Protein AF-A0A8E1RTL4-F1 (afdb_monomer_lite)

Structure (mmCIF, N/CA/C/O backbone):
data_AF-A0A8E1RTL4-F1
#
_entry.id   AF-A0A8E1RTL4-F1
#
loop_
_atom_site.group_PDB
_atom_site.id
_atom_site.type_symbol
_atom_site.label_atom_id
_atom_site.label_alt_id
_atom_site.label_comp_id
_atom_site.label_asym_id
_atom_site.label_entity_id
_atom_site.label_seq_id
_atom_site.pdbx_PDB_ins_code
_atom_site.Cartn_x
_atom_site.Cartn_y
_atom_site.Cartn_z
_atom_site.occupancy
_atom_site.B_iso_or_equiv
_atom_site.auth_seq_id
_atom_site.auth_comp_id
_atom_site.auth_asym_id
_atom_site.auth_atom_id
_atom_site.pdbx_PDB_model_num
ATOM 1 N N . MET A 1 1 ? -33.528 59.755 -1.067 1.00 53.25 1 MET A N 1
ATOM 2 C CA . MET A 1 1 ? -33.942 58.481 -1.704 1.00 53.25 1 MET A CA 1
ATOM 3 C C . MET A 1 1 ? -32.843 57.934 -2.636 1.00 53.25 1 MET A C 1
ATOM 5 O 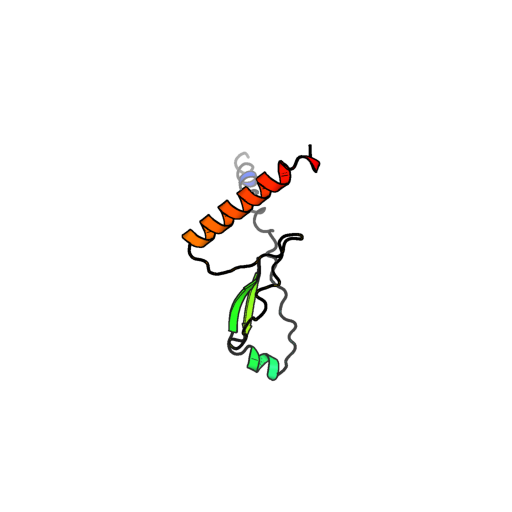O . MET A 1 1 ? -33.107 57.694 -3.801 1.00 53.25 1 MET A O 1
ATOM 9 N N . GLN A 1 2 ? -31.600 57.747 -2.162 1.00 51.34 2 GLN A N 1
ATOM 10 C CA . GLN A 1 2 ? -30.521 57.101 -2.953 1.00 51.34 2 GLN A CA 1
ATOM 11 C C . GLN A 1 2 ? -29.534 56.257 -2.118 1.00 51.34 2 GLN A C 1
ATOM 13 O O . GLN A 1 2 ? -28.771 55.486 -2.687 1.00 51.34 2 GLN A O 1
ATOM 18 N N . CYS A 1 3 ? -29.566 56.317 -0.780 1.00 47.47 3 CYS A N 1
ATOM 19 C CA . CYS A 1 3 ? -28.641 55.533 0.056 1.00 47.47 3 CYS A CA 1
ATOM 20 C C . CYS A 1 3 ? -29.140 54.132 0.443 1.00 47.47 3 CYS A C 1
ATOM 22 O O . CYS A 1 3 ? -28.353 53.343 0.952 1.00 47.47 3 CYS A O 1
ATOM 24 N N . ILE A 1 4 ? -30.410 53.795 0.192 1.00 52.09 4 ILE A N 1
ATOM 25 C CA . ILE A 1 4 ? -30.975 52.498 0.610 1.00 52.09 4 ILE A CA 1
ATOM 26 C C . ILE A 1 4 ? -30.641 51.386 -0.408 1.00 52.09 4 ILE A C 1
ATOM 28 O O . ILE A 1 4 ? -30.444 50.239 -0.024 1.00 52.09 4 ILE A O 1
ATOM 32 N N . CYS A 1 5 ? -30.449 51.716 -1.694 1.00 51.34 5 CYS A N 1
ATOM 33 C CA . CYS A 1 5 ? -30.165 50.715 -2.736 1.00 51.34 5 CYS A CA 1
ATOM 34 C C . CYS A 1 5 ? -28.727 50.169 -2.747 1.00 51.34 5 CYS A C 1
ATOM 36 O O . CYS A 1 5 ? -28.497 49.118 -3.336 1.00 51.34 5 CYS A O 1
ATOM 38 N N . LYS A 1 6 ? -27.747 50.842 -2.125 1.00 42.75 6 LYS A N 1
ATOM 39 C CA . LYS A 1 6 ? -26.348 50.366 -2.151 1.00 42.75 6 LYS A CA 1
ATOM 40 C C . LYS A 1 6 ? -26.059 49.253 -1.143 1.00 42.75 6 LYS A C 1
ATOM 42 O O . LYS A 1 6 ? -25.211 48.409 -1.412 1.00 42.75 6 LYS A O 1
ATOM 47 N N . TYR A 1 7 ? -26.776 49.216 -0.021 1.00 51.59 7 TYR A N 1
ATOM 48 C CA . TYR A 1 7 ? -26.529 48.227 1.033 1.00 51.59 7 TYR A CA 1
ATOM 49 C C . TYR A 1 7 ? -27.173 46.860 0.765 1.00 51.59 7 TYR A C 1
ATOM 51 O O . TYR A 1 7 ? -26.716 45.864 1.317 1.00 51.59 7 TYR A O 1
ATOM 59 N N . MET A 1 8 ? -28.161 46.779 -0.133 1.00 49.88 8 MET A N 1
ATOM 60 C CA . MET A 1 8 ? -28.811 45.505 -0.483 1.00 49.88 8 MET A CA 1
ATOM 61 C C . MET A 1 8 ? -28.011 44.675 -1.501 1.00 49.88 8 MET A C 1
ATOM 63 O O . MET A 1 8 ? -28.217 43.471 -1.605 1.00 49.88 8 MET A O 1
ATOM 67 N N . ALA A 1 9 ? -27.071 45.289 -2.230 1.00 48.47 9 ALA A N 1
ATOM 68 C CA . ALA A 1 9 ? -26.227 44.582 -3.197 1.00 48.47 9 ALA A CA 1
ATOM 69 C C . ALA A 1 9 ? -24.974 43.945 -2.562 1.00 48.47 9 ALA A C 1
ATOM 71 O O . ALA A 1 9 ? -24.425 42.994 -3.110 1.00 48.47 9 ALA A O 1
ATOM 72 N N . LEU A 1 10 ? -24.530 44.434 -1.397 1.00 46.44 10 LEU A N 1
ATOM 73 C CA . LEU A 1 10 ? -23.332 43.933 -0.707 1.00 46.44 10 LEU A CA 1
ATOM 74 C C . LEU A 1 10 ? -23.613 42.791 0.283 1.00 46.44 10 LEU A C 1
ATOM 76 O O . LEU A 1 10 ? -22.677 42.108 0.689 1.00 46.44 10 LEU A O 1
ATOM 80 N N . SER A 1 11 ? -24.873 42.528 0.641 1.00 49.78 11 SER A N 1
ATOM 81 C CA . SER A 1 11 ? -25.230 41.432 1.558 1.00 49.78 11 SER A CA 1
ATOM 82 C C . SER A 1 11 ? -25.387 40.064 0.878 1.00 49.78 11 SER A C 1
ATOM 84 O O . SER A 1 11 ? -25.413 39.045 1.563 1.00 49.78 11 SER A O 1
ATOM 86 N N . SER A 1 12 ? -25.459 40.002 -0.457 1.00 50.19 12 SER A N 1
ATOM 87 C CA . SER A 1 12 ? -25.832 38.765 -1.171 1.00 50.19 12 SER A CA 1
ATOM 88 C C . SER A 1 12 ? -24.671 37.819 -1.519 1.00 50.19 12 SER A C 1
ATOM 90 O O . SER A 1 12 ? -24.922 36.726 -2.016 1.00 50.19 12 SER A O 1
ATOM 92 N N . LEU A 1 13 ? -23.408 38.164 -1.231 1.00 49.34 13 LEU A N 1
ATOM 93 C CA . LEU A 1 13 ? -22.263 37.264 -1.483 1.00 49.34 13 LEU A CA 1
ATOM 94 C C . LEU A 1 13 ? -21.929 36.324 -0.310 1.00 49.34 13 LEU A C 1
ATOM 96 O O . LEU A 1 13 ? -21.216 35.345 -0.502 1.00 49.34 13 LEU A O 1
ATOM 100 N N . ALA A 1 14 ? -22.467 36.564 0.890 1.00 50.38 14 ALA A N 1
ATOM 101 C CA . ALA A 1 14 ? -22.181 35.731 2.065 1.00 50.38 14 ALA A CA 1
ATOM 102 C C . ALA A 1 14 ? -23.104 34.502 2.200 1.00 50.38 14 ALA A C 1
ATOM 104 O O . ALA A 1 14 ? -22.770 33.557 2.911 1.00 50.38 14 ALA A O 1
ATOM 105 N N . ALA A 1 15 ? -24.250 34.482 1.510 1.00 50.78 15 ALA A N 1
ATOM 106 C CA . ALA A 1 15 ? -25.250 33.417 1.654 1.00 50.78 15 ALA A CA 1
ATOM 107 C C . ALA A 1 15 ? -24.958 32.157 0.810 1.00 50.78 15 ALA A C 1
ATOM 109 O O . ALA A 1 15 ? -25.508 31.094 1.086 1.00 50.78 15 ALA A O 1
ATOM 110 N N . GLY A 1 16 ? -24.087 32.248 -0.203 1.00 52.56 16 GLY A N 1
ATOM 111 C CA . GLY A 1 16 ? -23.806 31.141 -1.130 1.00 52.56 16 GLY A CA 1
ATOM 112 C C . GLY A 1 16 ? -22.821 30.083 -0.615 1.00 52.56 16 GLY A C 1
ATOM 113 O O . GLY A 1 16 ? -22.749 28.998 -1.182 1.00 52.56 16 GLY A O 1
ATOM 114 N N . LEU A 1 17 ? -22.073 30.367 0.457 1.00 54.84 17 LEU A N 1
ATOM 115 C CA . LEU A 1 17 ? -21.033 29.468 0.985 1.00 54.84 17 LEU A CA 1
ATOM 116 C C . LEU A 1 17 ? -21.541 28.467 2.039 1.00 54.84 17 LEU A C 1
ATOM 118 O O . LEU A 1 17 ? -20.786 27.597 2.460 1.00 54.84 17 LEU A O 1
ATOM 122 N N . PHE A 1 18 ? -22.809 28.551 2.454 1.00 52.09 18 PHE A N 1
ATOM 123 C CA . PHE A 1 18 ? -23.355 27.720 3.539 1.00 52.09 18 PHE A CA 1
ATOM 124 C C . PHE A 1 18 ? -24.031 26.414 3.089 1.00 52.09 18 PHE A C 1
ATOM 126 O O . PHE A 1 18 ? -24.404 25.609 3.938 1.00 52.09 18 PHE A O 1
ATOM 133 N N . PHE A 1 19 ? -24.163 26.163 1.781 1.00 48.94 19 PHE A N 1
ATOM 134 C CA . PHE A 1 19 ? -24.853 24.978 1.245 1.00 48.94 19 PHE A CA 1
ATOM 135 C C . PHE A 1 19 ? -23.919 23.907 0.674 1.00 48.94 19 PHE A C 1
ATOM 137 O O . PHE A 1 19 ? -24.330 23.106 -0.165 1.00 48.94 19 PHE A O 1
ATOM 144 N N . ILE A 1 20 ? -22.671 23.830 1.140 1.00 58.38 20 ILE A N 1
ATOM 145 C CA . ILE A 1 20 ? -21.941 22.568 1.002 1.00 58.38 20 ILE A CA 1
ATOM 146 C C . ILE A 1 20 ? -22.478 21.665 2.108 1.00 58.38 20 ILE A C 1
ATOM 148 O O . ILE A 1 20 ? -22.047 21.757 3.257 1.00 58.38 20 ILE A O 1
ATOM 152 N N . ALA A 1 21 ? -23.472 20.839 1.772 1.00 57.69 21 ALA A N 1
ATOM 153 C CA . ALA A 1 21 ? -23.906 19.757 2.640 1.00 57.69 21 ALA A CA 1
ATOM 154 C C . ALA A 1 21 ? -22.663 18.929 2.984 1.00 57.69 21 ALA A C 1
ATOM 156 O O . ALA A 1 21 ? -22.096 18.253 2.124 1.00 57.69 21 ALA A O 1
ATOM 157 N N . GLN A 1 22 ? -22.189 19.043 4.225 1.00 57.00 22 GLN A N 1
ATOM 158 C CA . GLN A 1 22 ? -21.155 18.156 4.725 1.00 57.00 22 GLN A CA 1
ATOM 159 C C . GLN A 1 22 ? -21.739 16.750 4.617 1.00 57.00 22 GLN A C 1
ATOM 161 O O . GLN A 1 22 ? -22.773 16.467 5.221 1.00 57.00 22 GLN A O 1
ATOM 166 N N . ALA A 1 23 ? -21.126 15.900 3.794 1.00 57.88 23 ALA A N 1
ATOM 167 C CA . ALA A 1 23 ? -21.449 14.486 3.761 1.00 57.88 23 ALA A CA 1
ATOM 168 C C . ALA A 1 23 ? -21.057 13.914 5.126 1.00 57.88 23 ALA A C 1
ATOM 170 O O . ALA A 1 23 ? -19.903 13.561 5.364 1.00 57.88 23 ALA A O 1
ATOM 171 N N . THR A 1 24 ? -22.001 13.918 6.061 1.00 58.38 24 THR A N 1
ATOM 172 C CA . THR A 1 24 ? -21.832 13.270 7.349 1.00 58.38 24 THR A CA 1
ATOM 173 C C . THR A 1 24 ? -21.796 11.771 7.093 1.00 58.38 24 THR A C 1
ATOM 175 O O . THR A 1 24 ? -22.631 11.221 6.372 1.00 58.38 24 THR A O 1
ATOM 178 N N . ALA A 1 25 ? -20.771 11.108 7.629 1.00 60.31 25 ALA A N 1
ATOM 179 C CA . ALA A 1 25 ? -20.692 9.658 7.595 1.00 60.31 25 ALA A CA 1
ATOM 180 C C . ALA A 1 25 ? -21.985 9.073 8.180 1.00 60.31 25 ALA A C 1
ATOM 182 O O . ALA A 1 25 ? -22.499 9.569 9.186 1.00 60.31 25 ALA A O 1
ATOM 183 N N . SER A 1 26 ? -22.523 8.043 7.524 1.00 57.75 26 SER A N 1
ATOM 184 C CA . SER A 1 26 ? -23.714 7.335 7.985 1.00 57.75 26 SER A CA 1
ATOM 185 C C . SER A 1 26 ? -23.534 6.916 9.440 1.00 57.75 26 SER A C 1
ATOM 187 O O . SER A 1 26 ? -22.521 6.300 9.780 1.00 57.75 26 SER A O 1
ATOM 189 N N . THR A 1 27 ? -24.518 7.229 10.283 1.00 54.28 27 THR A N 1
ATOM 190 C CA . THR A 1 27 ? -24.579 6.718 11.651 1.00 54.28 27 THR A CA 1
ATOM 191 C C . THR A 1 27 ? -24.451 5.191 11.617 1.00 54.28 27 THR A C 1
ATOM 193 O O . THR A 1 27 ? -25.127 4.548 10.805 1.00 54.28 27 THR A O 1
ATOM 196 N N . PRO A 1 28 ? -23.581 4.584 12.450 1.00 58.31 28 PRO A N 1
ATOM 197 C CA . PRO A 1 28 ? -23.520 3.136 12.562 1.00 58.31 28 PRO A CA 1
ATOM 198 C C . PRO A 1 28 ? -24.926 2.621 12.858 1.00 58.31 28 PRO A C 1
ATOM 200 O O . PRO A 1 28 ? -25.582 3.110 13.778 1.00 58.31 28 PRO A O 1
ATOM 203 N N . VAL A 1 29 ? -25.406 1.663 12.062 1.00 57.16 29 VAL A N 1
ATOM 204 C CA . VAL A 1 29 ? -26.632 0.927 12.381 1.00 57.16 29 VAL A CA 1
ATOM 205 C C . VAL A 1 29 ? -26.446 0.386 13.791 1.00 57.16 29 VAL A C 1
ATOM 207 O O . VAL A 1 29 ? -25.552 -0.430 14.022 1.00 57.16 29 VAL A O 1
ATOM 210 N N . GLN A 1 30 ? -27.240 0.893 14.732 1.00 59.69 30 GLN A N 1
ATOM 211 C CA . GLN A 1 30 ? -27.101 0.579 16.144 1.00 59.69 30 GLN A CA 1
ATOM 212 C C . GLN A 1 30 ? -27.613 -0.846 16.372 1.00 59.69 30 GLN A C 1
ATOM 214 O O . GLN A 1 30 ? -28.773 -1.096 16.685 1.00 59.69 30 GLN A O 1
ATOM 219 N N . LYS A 1 31 ? -26.752 -1.818 16.073 1.00 62.16 31 LYS A N 1
ATOM 220 C CA . LYS A 1 31 ? -27.009 -3.236 16.283 1.00 62.16 31 LYS A CA 1
ATOM 221 C C . LYS A 1 31 ? -26.495 -3.564 17.676 1.00 62.16 31 LYS A C 1
ATOM 223 O O . LYS A 1 31 ? -25.376 -4.048 17.829 1.00 62.16 31 LYS 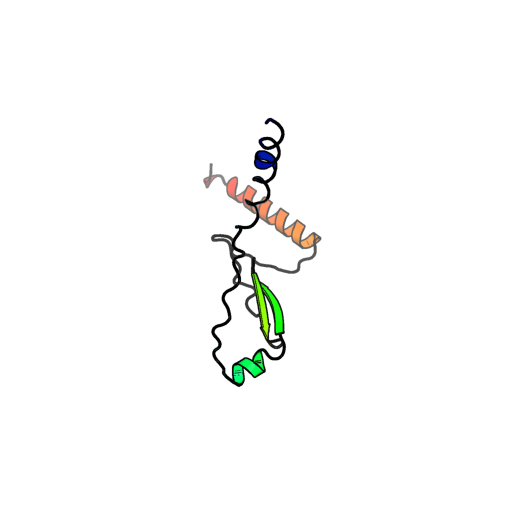A O 1
ATOM 228 N N . ASP A 1 32 ? -27.298 -3.217 18.679 1.00 66.62 32 ASP A N 1
ATOM 229 C CA . ASP A 1 32 ? -26.945 -3.381 20.086 1.00 66.62 32 ASP A CA 1
ATOM 230 C C . ASP A 1 32 ? -26.707 -4.865 20.391 1.00 66.62 32 ASP A C 1
ATOM 232 O O . ASP A 1 32 ? -27.624 -5.678 20.509 1.00 66.62 32 ASP A O 1
ATOM 236 N N . SER A 1 33 ? -25.431 -5.227 20.475 1.00 80.81 33 SER A N 1
ATOM 237 C CA . SER A 1 33 ? -24.971 -6.548 20.868 1.00 80.81 33 SER A CA 1
ATOM 238 C C . SER A 1 33 ? -23.866 -6.366 21.903 1.00 80.81 33 SER A C 1
ATOM 240 O O . SER A 1 33 ? -22.911 -5.627 21.643 1.00 80.81 33 SER A O 1
ATOM 242 N N . PRO A 1 34 ? -23.938 -7.051 23.057 1.00 84.12 34 PRO A N 1
ATOM 243 C CA . PRO A 1 34 ? -22.913 -6.949 24.094 1.00 84.12 34 PRO A CA 1
ATOM 244 C C . PRO A 1 34 ? -21.517 -7.328 23.574 1.00 84.12 34 PRO A C 1
ATOM 246 O O . PRO A 1 34 ? -20.519 -6.781 24.034 1.00 84.12 34 PRO A O 1
ATOM 249 N N . VAL A 1 35 ? -21.444 -8.200 22.563 1.00 85.25 35 VAL A N 1
ATOM 250 C CA . VAL A 1 35 ? -20.187 -8.582 21.904 1.00 85.25 35 VAL A CA 1
ATOM 251 C C . VAL A 1 35 ? -19.594 -7.413 21.118 1.00 85.25 35 VAL A C 1
ATOM 253 O O . VAL A 1 35 ? -18.404 -7.141 21.239 1.00 85.25 35 VAL A O 1
ATOM 256 N N . ILE A 1 36 ? -20.411 -6.689 20.347 1.00 85.50 36 ILE A N 1
ATOM 257 C CA . ILE A 1 36 ? -19.953 -5.523 19.577 1.00 85.50 36 ILE A CA 1
ATOM 258 C C . ILE A 1 36 ? -19.478 -4.423 20.528 1.00 85.50 36 ILE A C 1
ATOM 260 O O . ILE A 1 36 ? -18.380 -3.900 20.355 1.00 85.50 36 ILE A O 1
ATOM 264 N N . ASN A 1 37 ? -20.237 -4.149 21.590 1.00 86.94 37 ASN A N 1
ATOM 265 C CA . ASN A 1 37 ? -19.856 -3.149 22.588 1.00 86.94 37 ASN A CA 1
ATOM 266 C C . ASN A 1 37 ? -18.537 -3.505 23.288 1.00 86.94 37 ASN A C 1
ATOM 268 O O . ASN A 1 37 ? -17.715 -2.627 23.522 1.00 86.94 37 ASN A O 1
ATOM 272 N N . SER A 1 38 ? -18.298 -4.790 23.575 1.00 90.00 38 SER A N 1
ATOM 273 C CA . SER A 1 38 ? -17.029 -5.239 24.153 1.00 90.00 38 SER A CA 1
ATOM 274 C C . SER A 1 38 ? -15.854 -5.115 23.180 1.00 90.00 38 SER A C 1
ATOM 276 O O . SER A 1 38 ? -14.757 -4.778 23.614 1.00 90.00 38 SER A O 1
ATOM 278 N N . LEU A 1 39 ? -16.050 -5.405 21.889 1.00 89.06 39 LEU A N 1
ATOM 279 C CA . LEU A 1 39 ? -14.979 -5.345 20.886 1.00 89.06 39 LEU A CA 1
ATOM 280 C C . LEU A 1 39 ? -14.569 -3.907 20.558 1.00 89.06 39 LEU A C 1
ATOM 282 O O . LEU A 1 39 ? -13.393 -3.647 20.331 1.00 89.06 39 LEU A O 1
ATOM 286 N N . PHE A 1 40 ? -15.526 -2.981 20.547 1.00 91.56 40 PHE A N 1
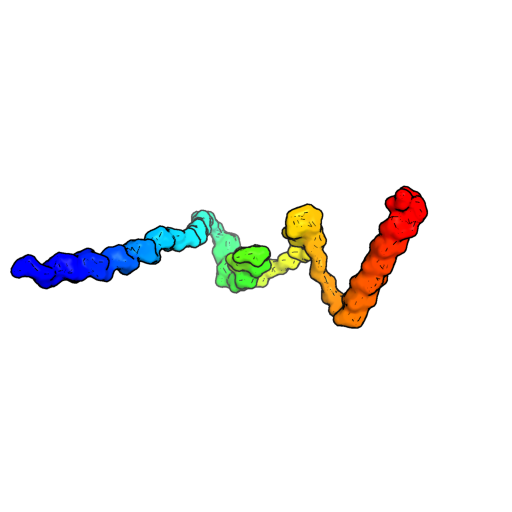ATOM 287 C CA . PHE A 1 40 ? -15.295 -1.571 20.225 1.00 91.56 40 PHE A CA 1
ATOM 288 C C . PHE A 1 40 ? -15.172 -0.678 21.470 1.00 91.56 40 PHE A C 1
ATOM 290 O O . PHE A 1 40 ? -15.162 0.542 21.345 1.00 91.56 40 PHE A O 1
ATOM 297 N N . ALA A 1 41 ? -15.042 -1.259 22.670 1.00 92.94 41 ALA A N 1
ATOM 298 C CA . ALA A 1 41 ? -14.785 -0.503 23.900 1.00 92.94 41 ALA A CA 1
ATOM 299 C C . ALA A 1 41 ? -13.463 0.285 23.832 1.00 92.94 41 ALA A C 1
ATOM 301 O O . ALA A 1 41 ? -13.341 1.353 24.431 1.00 92.94 41 ALA A O 1
ATOM 302 N N . GLN A 1 42 ? -12.487 -0.245 23.091 1.00 94.81 42 GLN A N 1
ATOM 303 C CA . GLN A 1 42 ? -11.223 0.405 22.763 1.00 94.81 42 GLN A CA 1
ATOM 304 C C . GLN A 1 42 ? -10.966 0.262 21.265 1.00 94.81 42 GLN A C 1
ATOM 306 O O . GLN A 1 42 ? -10.980 -0.848 20.720 1.00 94.81 42 GLN A O 1
ATOM 311 N N . THR A 1 43 ? -10.734 1.388 20.596 1.00 95.69 43 THR A N 1
ATOM 312 C CA . THR A 1 43 ? -10.503 1.439 19.153 1.00 95.69 43 THR A CA 1
ATOM 313 C C . THR A 1 43 ? -9.209 2.163 18.818 1.00 95.69 43 THR A C 1
ATOM 315 O O . THR A 1 43 ? -8.695 2.972 19.592 1.00 95.69 43 THR A O 1
ATOM 318 N N . LYS A 1 44 ? -8.682 1.872 17.629 1.00 94.88 44 LYS A N 1
ATOM 319 C CA . LYS A 1 44 ? -7.569 2.592 17.013 1.00 94.88 44 LYS A CA 1
ATOM 320 C C . LYS A 1 44 ? -7.933 3.000 15.583 1.00 94.88 44 LYS A C 1
ATOM 322 O O . LYS A 1 44 ? -8.603 2.223 14.896 1.00 94.88 44 LYS A O 1
ATOM 327 N N . PRO A 1 45 ? -7.456 4.158 15.102 1.00 94.75 45 PRO A N 1
ATOM 328 C CA . PRO A 1 45 ? -7.661 4.552 13.718 1.00 94.75 45 PRO A CA 1
ATOM 329 C C . PRO A 1 45 ? -6.784 3.699 12.793 1.00 94.75 45 PRO A C 1
ATOM 331 O O . PRO A 1 45 ? -5.581 3.544 13.013 1.00 94.75 45 PRO A O 1
ATOM 334 N N . GLN A 1 46 ? -7.372 3.173 11.724 1.00 91.38 46 GLN A N 1
ATOM 335 C CA . GLN A 1 46 ? -6.679 2.473 10.652 1.00 91.38 46 GLN A CA 1
ATOM 336 C C . GLN A 1 46 ? -6.975 3.136 9.304 1.00 91.38 46 GLN A C 1
ATOM 338 O O . GLN A 1 46 ? -8.128 3.335 8.924 1.00 91.38 46 GLN A O 1
ATOM 343 N N . CYS A 1 47 ? -5.919 3.447 8.553 1.00 89.56 47 CYS A N 1
ATOM 344 C CA . CYS A 1 47 ? -6.027 4.053 7.229 1.00 89.56 47 CYS A CA 1
ATOM 345 C C . CYS A 1 47 ? -6.135 2.973 6.146 1.00 89.56 47 CYS A C 1
ATOM 347 O O . CYS A 1 47 ? -5.279 2.089 6.061 1.00 89.56 47 CYS A O 1
ATOM 349 N N . ILE A 1 48 ? -7.152 3.069 5.288 1.00 87.06 48 ILE A N 1
ATOM 350 C CA . ILE A 1 48 ? -7.325 2.214 4.108 1.00 87.06 48 ILE A CA 1
ATOM 351 C C . ILE A 1 48 ? -7.635 3.105 2.907 1.00 87.06 48 ILE A C 1
ATOM 353 O O . ILE A 1 48 ? -8.719 3.682 2.793 1.00 87.06 48 ILE A O 1
ATOM 357 N N . GLY A 1 49 ? -6.668 3.224 1.997 1.00 85.12 49 GLY A N 1
ATOM 358 C CA . GLY A 1 49 ? -6.775 4.120 0.848 1.00 85.12 49 GLY A CA 1
ATOM 359 C C . GLY A 1 49 ? -7.052 5.559 1.293 1.00 85.12 49 GLY A C 1
ATOM 360 O O . GLY A 1 49 ? -6.210 6.188 1.926 1.00 85.12 49 GLY A O 1
ATOM 361 N N . ARG A 1 50 ? -8.241 6.075 0.961 1.00 88.19 50 ARG A N 1
ATOM 362 C CA . ARG A 1 50 ? -8.681 7.444 1.295 1.00 88.19 50 ARG A CA 1
ATOM 363 C C . ARG A 1 50 ? -9.458 7.556 2.606 1.00 88.19 50 ARG A C 1
ATOM 365 O O . ARG A 1 50 ? -9.813 8.666 2.994 1.00 88.19 50 ARG A O 1
ATOM 372 N N . TYR A 1 51 ? -9.762 6.436 3.249 1.00 91.12 51 TYR A N 1
ATOM 373 C CA . TYR A 1 51 ? -10.609 6.394 4.431 1.00 91.12 51 TYR A CA 1
ATOM 374 C C . TYR A 1 51 ? -9.785 6.133 5.684 1.00 91.12 51 TYR A C 1
ATOM 376 O O . TYR A 1 51 ? -8.769 5.435 5.653 1.00 91.12 51 TYR A O 1
ATOM 384 N N . VAL A 1 52 ? -10.272 6.673 6.795 1.00 93.56 52 VAL A N 1
ATOM 385 C CA . VAL A 1 52 ? -9.832 6.317 8.141 1.00 93.56 52 VAL A CA 1
ATOM 386 C C . VAL A 1 52 ? -11.017 5.642 8.810 1.00 93.56 52 VAL A C 1
ATOM 388 O O . VAL A 1 52 ? -12.120 6.185 8.794 1.00 93.56 52 VAL A O 1
ATOM 391 N N . ILE A 1 53 ? -10.798 4.441 9.333 1.00 92.00 53 ILE A N 1
ATOM 392 C CA . ILE A 1 53 ? -11.812 3.663 10.039 1.00 92.00 53 ILE A CA 1
ATOM 393 C C . ILE A 1 53 ? -11.324 3.357 11.448 1.00 92.00 53 ILE A C 1
ATOM 395 O O . ILE A 1 53 ? -10.148 3.059 11.645 1.00 92.00 53 ILE A O 1
ATOM 399 N N . ASP A 1 54 ? -12.226 3.398 12.419 1.00 93.94 54 ASP A N 1
ATOM 400 C CA . ASP A 1 54 ? -11.923 2.949 13.771 1.00 93.94 54 ASP A CA 1
ATOM 401 C C . ASP A 1 54 ? -12.135 1.440 13.858 1.00 93.94 54 ASP A C 1
ATOM 403 O O . ASP A 1 54 ? -13.225 0.924 13.601 1.00 93.94 54 ASP A O 1
ATOM 407 N N . VAL A 1 55 ? -11.071 0.723 14.206 1.00 93.44 55 VAL A N 1
ATOM 408 C CA . VAL A 1 55 ? -11.085 -0.732 14.386 1.00 93.44 55 VAL A CA 1
ATOM 409 C C . VAL A 1 55 ? -10.832 -1.070 15.851 1.00 93.44 55 VAL A C 1
ATOM 411 O O . VAL A 1 55 ? -10.162 -0.294 16.535 1.00 93.44 55 VAL A O 1
ATOM 414 N N . PRO A 1 56 ? -11.314 -2.221 16.353 1.00 95.19 56 PRO A N 1
ATOM 415 C CA . PRO A 1 56 ? -10.945 -2.715 17.674 1.00 95.19 56 PRO A CA 1
ATOM 416 C C . PRO A 1 56 ? -9.432 -2.691 17.876 1.00 95.19 56 PRO A C 1
ATOM 418 O O . PRO A 1 56 ? -8.670 -3.007 16.960 1.00 95.19 56 PRO A O 1
ATOM 421 N N . GLU A 1 57 ? -8.975 -2.364 19.079 1.00 94.75 57 GLU A N 1
ATOM 422 C CA . GLU A 1 57 ? -7.539 -2.298 19.366 1.00 94.75 57 GLU A CA 1
ATOM 423 C C . GLU A 1 57 ? -6.822 -3.629 19.066 1.00 94.75 57 GLU A C 1
ATOM 425 O O . GLU A 1 57 ? -5.729 -3.649 18.486 1.00 94.75 57 GLU A O 1
ATOM 430 N N . SER A 1 58 ? -7.501 -4.744 19.346 1.00 91.69 58 SER A N 1
ATOM 431 C CA . SER A 1 58 ? -7.052 -6.111 19.067 1.00 91.69 58 SER A CA 1
ATOM 432 C C . SER A 1 58 ? -7.022 -6.482 1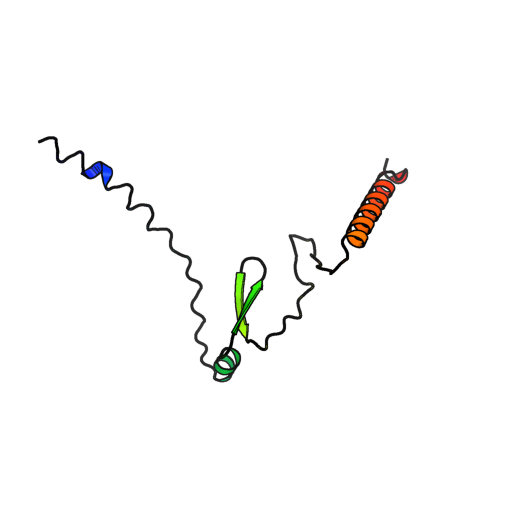7.579 1.00 91.69 58 SER A C 1
ATOM 434 O O . SER A 1 58 ? -6.487 -7.534 17.224 1.00 91.69 58 SER A O 1
ATOM 436 N N . PHE A 1 59 ? -7.570 -5.648 16.689 1.00 91.94 59 PHE A N 1
ATOM 437 C CA . PHE A 1 59 ? -7.595 -5.925 15.259 1.00 91.94 59 PHE A CA 1
ATOM 438 C C . PHE A 1 59 ? -6.177 -5.900 14.679 1.00 91.94 59 PHE A C 1
ATOM 440 O O . PHE A 1 59 ? -5.480 -4.881 14.718 1.00 91.94 59 PHE A O 1
ATOM 447 N N . ASN A 1 60 ? -5.749 -7.029 14.120 1.00 89.00 60 ASN A N 1
ATOM 448 C CA . ASN A 1 60 ? -4.470 -7.172 13.439 1.00 89.00 60 ASN A CA 1
ATOM 449 C C . ASN A 1 60 ? -4.719 -7.416 11.949 1.00 89.00 60 ASN A C 1
ATOM 451 O O . ASN A 1 60 ? -5.102 -8.516 11.550 1.00 89.00 60 ASN A O 1
ATOM 455 N N . ASN A 1 61 ? -4.534 -6.382 11.130 1.00 84.31 61 ASN A N 1
ATOM 456 C CA . ASN A 1 61 ? -4.777 -6.487 9.699 1.00 84.31 61 ASN A CA 1
ATOM 457 C C . ASN A 1 61 ? -3.698 -7.343 9.018 1.00 84.31 61 ASN A C 1
ATOM 459 O O . ASN A 1 61 ? -2.550 -6.920 8.905 1.00 84.31 61 ASN A O 1
ATOM 463 N N . GLN A 1 62 ? -4.088 -8.511 8.509 1.00 83.06 62 GLN A N 1
ATOM 464 C CA . GLN A 1 62 ? -3.208 -9.385 7.725 1.00 83.06 62 GLN A CA 1
ATOM 465 C C . GLN A 1 62 ? -3.292 -9.134 6.212 1.00 83.06 62 GLN A C 1
ATOM 467 O O . GLN A 1 62 ? -2.525 -9.712 5.446 1.00 83.06 62 GLN A O 1
ATOM 472 N N . LEU A 1 63 ? -4.197 -8.264 5.758 1.00 79.25 63 LEU A N 1
ATOM 473 C CA . LEU A 1 63 ? -4.340 -7.923 4.346 1.00 79.25 63 LEU A CA 1
ATOM 474 C C . LEU A 1 63 ? -3.264 -6.909 3.945 1.00 79.25 63 LEU A C 1
ATOM 476 O O . LEU A 1 63 ? -3.498 -5.701 3.942 1.00 79.25 63 LEU A O 1
ATOM 480 N N . HIS A 1 64 ? -2.073 -7.410 3.615 1.00 73.81 64 HIS A N 1
ATOM 481 C CA . HIS A 1 64 ? -0.960 -6.609 3.087 1.00 73.81 64 HIS A CA 1
ATOM 482 C C . HIS A 1 64 ? -0.835 -6.674 1.552 1.00 73.81 64 HIS A C 1
ATOM 484 O O . HIS A 1 64 ? -0.141 -5.857 0.957 1.00 73.81 64 HIS A O 1
ATOM 490 N N . ASP A 1 65 ? -1.551 -7.605 0.911 1.00 75.75 65 ASP A N 1
ATOM 491 C CA . ASP A 1 65 ? -1.372 -7.982 -0.500 1.00 75.75 65 ASP A CA 1
ATOM 492 C C . ASP A 1 65 ? -2.624 -7.768 -1.367 1.00 75.75 65 ASP A C 1
ATOM 494 O O . ASP A 1 65 ? -2.740 -8.334 -2.456 1.00 75.75 65 ASP A O 1
ATOM 498 N N . MET A 1 66 ? -3.577 -6.969 -0.887 1.00 81.94 66 MET A N 1
ATOM 499 C CA . MET A 1 66 ? -4.858 -6.717 -1.562 1.00 81.94 66 MET A CA 1
ATOM 500 C C . MET A 1 66 ? -5.055 -5.239 -1.921 1.00 81.94 66 MET A C 1
ATOM 502 O O . MET A 1 66 ? -6.176 -4.738 -1.909 1.00 81.94 66 MET A O 1
ATOM 506 N N . ILE A 1 67 ? -3.965 -4.525 -2.209 1.00 86.56 67 ILE A N 1
ATOM 507 C CA . ILE A 1 67 ? -4.016 -3.137 -2.677 1.00 86.56 67 ILE A CA 1
ATOM 508 C C . ILE A 1 67 ? -3.771 -3.125 -4.181 1.00 86.56 67 ILE A C 1
ATOM 510 O O . ILE A 1 67 ? -2.771 -3.666 -4.650 1.00 86.56 67 ILE A O 1
ATOM 514 N N . PHE A 1 68 ? -4.674 -2.489 -4.922 1.00 90.81 68 PHE A N 1
ATOM 515 C CA . PHE A 1 68 ? -4.611 -2.372 -6.375 1.00 90.81 68 PHE A CA 1
ATOM 516 C C . PHE A 1 68 ? -4.765 -0.907 -6.787 1.00 90.81 68 PHE A C 1
ATOM 518 O O . PHE A 1 68 ? -5.535 -0.164 -6.175 1.00 90.81 68 PHE A O 1
ATOM 525 N N . ILE A 1 69 ? -4.018 -0.500 -7.810 1.00 89.00 69 ILE A N 1
ATOM 526 C CA . ILE A 1 69 ? -4.274 0.719 -8.579 1.00 89.00 69 ILE A CA 1
ATOM 527 C C . ILE A 1 69 ? -4.622 0.241 -9.983 1.00 89.00 69 ILE A C 1
ATOM 529 O O . ILE A 1 69 ? -3.774 -0.353 -10.649 1.00 89.00 69 ILE A O 1
ATOM 533 N N . ASP A 1 70 ? -5.870 0.456 -10.393 1.00 92.25 70 ASP A N 1
ATOM 534 C CA . ASP A 1 70 ? -6.458 -0.169 -11.580 1.00 92.25 70 ASP A CA 1
ATOM 535 C C . ASP A 1 70 ? -6.236 -1.696 -11.549 1.00 92.25 70 ASP A C 1
ATOM 537 O O . ASP A 1 70 ? -6.571 -2.350 -10.559 1.00 92.25 70 ASP A O 1
ATOM 541 N N . ASP A 1 71 ? -5.610 -2.253 -12.584 1.00 92.44 71 ASP A N 1
ATOM 542 C CA . ASP A 1 71 ? -5.301 -3.682 -12.690 1.00 92.44 71 ASP A CA 1
ATOM 543 C C . ASP A 1 71 ? -3.945 -4.060 -12.056 1.00 92.44 71 ASP A C 1
ATOM 545 O O . ASP A 1 71 ? -3.542 -5.228 -12.058 1.00 92.44 71 ASP A O 1
ATOM 549 N N . PHE A 1 72 ? -3.208 -3.094 -11.498 1.00 89.81 72 PHE A N 1
ATOM 550 C CA . PHE A 1 72 ? -1.882 -3.323 -10.928 1.00 89.81 72 PHE A CA 1
ATOM 551 C C . PHE A 1 72 ? -1.950 -3.569 -9.425 1.00 89.81 72 PHE A C 1
ATOM 553 O O . PHE A 1 72 ? -2.263 -2.674 -8.637 1.00 89.81 72 PHE A O 1
ATOM 560 N N . LYS A 1 73 ? -1.555 -4.773 -9.004 1.00 91.06 73 LYS A N 1
ATOM 561 C CA . LYS A 1 73 ? -1.304 -5.073 -7.591 1.00 91.06 73 LYS A CA 1
ATOM 562 C C . LYS A 1 73 ? -0.107 -4.266 -7.084 1.00 91.06 73 LYS A C 1
ATOM 564 O O . LYS A 1 73 ? 0.991 -4.345 -7.636 1.00 91.06 73 LYS A O 1
ATOM 569 N N . ILE A 1 74 ? -0.311 -3.540 -5.992 1.00 88.75 74 ILE A N 1
ATOM 570 C CA . ILE A 1 74 ? 0.728 -2.792 -5.291 1.00 88.75 74 ILE A CA 1
ATOM 571 C C . ILE A 1 74 ? 1.295 -3.661 -4.174 1.00 88.75 74 ILE A C 1
ATOM 573 O O . ILE A 1 74 ? 0.566 -4.167 -3.325 1.00 88.75 74 ILE A O 1
ATOM 577 N N . GLU A 1 75 ? 2.616 -3.806 -4.161 1.00 86.25 75 GLU A N 1
ATOM 578 C CA . GLU A 1 75 ? 3.346 -4.488 -3.096 1.00 86.25 75 GLU A CA 1
ATOM 579 C C . GLU A 1 75 ? 4.250 -3.492 -2.372 1.00 86.25 75 GLU A C 1
ATOM 581 O O . GLU A 1 75 ? 5.007 -2.753 -3.005 1.00 86.25 75 GLU A O 1
ATOM 586 N N . SER A 1 76 ? 4.226 -3.519 -1.041 1.00 84.88 76 SER A N 1
ATOM 587 C CA . SER A 1 76 ? 5.189 -2.793 -0.216 1.00 84.88 76 SER A CA 1
ATOM 588 C C . SER A 1 76 ? 6.186 -3.781 0.373 1.00 84.88 76 SER A C 1
ATOM 590 O O . SER A 1 76 ? 5.814 -4.685 1.118 1.00 84.88 76 SER A O 1
ATOM 592 N N . LYS A 1 77 ? 7.465 -3.634 0.017 1.00 86.62 77 LYS A N 1
ATOM 593 C CA . LYS A 1 77 ? 8.554 -4.453 0.560 1.00 86.62 77 LYS A CA 1
ATOM 594 C C . LYS A 1 77 ? 9.619 -3.529 1.141 1.00 86.62 77 LYS A C 1
ATOM 596 O O . LYS A 1 77 ? 10.136 -2.695 0.394 1.00 86.62 77 LYS A O 1
ATOM 601 N N . PRO A 1 78 ? 9.979 -3.671 2.428 1.00 89.56 78 PRO A N 1
ATOM 602 C CA . PRO A 1 78 ? 11.084 -2.915 2.992 1.00 89.56 78 PRO A CA 1
ATOM 603 C C . PRO A 1 78 ? 12.373 -3.327 2.279 1.00 89.56 78 PRO A C 1
ATOM 605 O O . PRO A 1 78 ? 12.744 -4.500 2.248 1.00 89.56 78 PRO A O 1
ATOM 608 N N . LEU A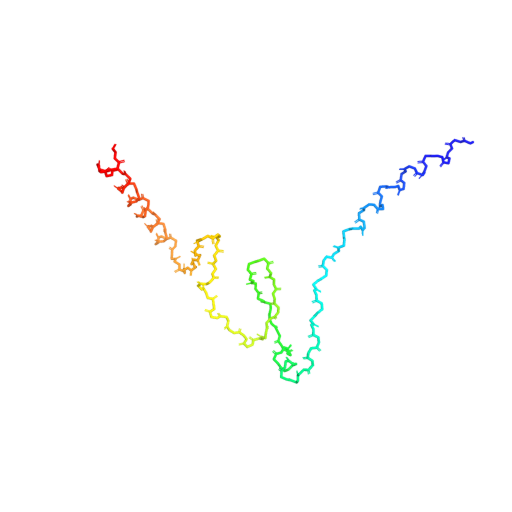 1 79 ? 13.034 -2.359 1.652 1.00 93.00 79 LEU A N 1
ATOM 609 C CA . LEU A 1 79 ? 14.258 -2.564 0.887 1.00 93.00 79 LEU A CA 1
ATOM 610 C C . LEU A 1 79 ? 15.232 -1.442 1.195 1.00 93.00 79 LEU A C 1
ATOM 612 O O . LEU A 1 79 ? 14.846 -0.275 1.273 1.00 93.00 79 LEU A O 1
ATOM 616 N N . TYR A 1 80 ? 16.512 -1.790 1.289 1.00 96.12 80 TYR A N 1
ATOM 617 C CA . TYR A 1 80 ? 17.556 -0.781 1.346 1.00 96.12 80 TYR A CA 1
ATOM 618 C C . TYR A 1 80 ? 17.565 0.049 0.052 1.00 96.12 80 TYR A C 1
ATOM 620 O O . TYR A 1 80 ? 17.391 -0.516 -1.037 1.00 96.12 80 TYR A O 1
ATOM 628 N N . PRO A 1 81 ? 17.812 1.370 0.133 1.00 96.75 81 PRO A N 1
ATOM 629 C CA . PRO A 1 81 ? 17.813 2.243 -1.040 1.00 96.75 81 PRO A CA 1
ATOM 630 C C . PRO A 1 81 ? 18.741 1.771 -2.170 1.00 96.75 81 PRO A C 1
ATOM 632 O O . PRO A 1 81 ? 18.372 1.836 -3.342 1.00 96.75 81 PRO A O 1
ATOM 635 N N . SER A 1 82 ? 19.918 1.234 -1.833 1.00 97.19 82 SER A N 1
ATOM 636 C CA . SER A 1 82 ? 20.873 0.684 -2.804 1.00 97.19 82 SER A CA 1
ATOM 637 C C . SER A 1 82 ? 20.307 -0.520 -3.562 1.00 97.19 82 SER A C 1
ATOM 639 O O . SER A 1 82 ? 20.344 -0.549 -4.792 1.00 97.19 82 SER A O 1
ATOM 641 N N . SER A 1 83 ? 19.717 -1.482 -2.848 1.00 96.44 83 SER A N 1
ATOM 642 C CA . SER A 1 83 ? 19.076 -2.660 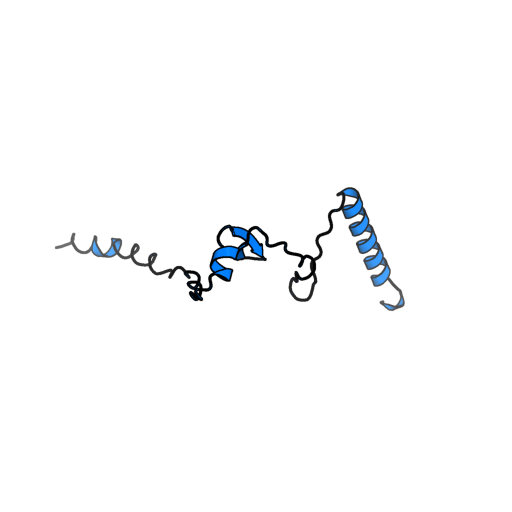-3.441 1.00 96.44 83 SER A CA 1
ATOM 643 C C . SER A 1 83 ? 17.861 -2.282 -4.289 1.00 96.44 83 SER A C 1
ATOM 645 O O . SER A 1 83 ? 17.640 -2.872 -5.345 1.00 96.44 83 SER A O 1
ATOM 647 N N . CYS A 1 84 ? 17.083 -1.284 -3.859 1.00 95.75 84 CYS A N 1
ATOM 648 C CA . CYS A 1 84 ? 15.976 -0.750 -4.649 1.00 95.75 84 CYS A CA 1
ATOM 649 C C . CYS A 1 84 ? 16.482 -0.172 -5.981 1.00 95.75 84 CYS A C 1
ATOM 651 O O . CYS A 1 84 ? 16.017 -0.585 -7.044 1.00 95.75 84 CYS A O 1
ATOM 653 N N . LYS A 1 85 ? 17.507 0.691 -5.940 1.00 97.25 85 LYS A N 1
ATOM 654 C CA . LYS A 1 85 ? 18.124 1.278 -7.140 1.00 97.25 85 LYS A CA 1
ATOM 655 C C . LYS A 1 85 ? 18.648 0.208 -8.098 1.00 97.25 85 LYS A C 1
ATOM 657 O O . LYS A 1 85 ? 18.348 0.256 -9.288 1.00 97.25 85 LYS A O 1
ATOM 662 N N . GLN A 1 86 ? 19.375 -0.780 -7.580 1.00 98.00 86 GLN A N 1
ATOM 663 C CA . GLN A 1 86 ? 19.901 -1.881 -8.386 1.00 98.00 86 GLN A CA 1
ATOM 664 C C . GLN A 1 86 ? 18.776 -2.662 -9.078 1.00 98.00 86 GLN A C 1
ATOM 666 O O . GLN A 1 86 ? 18.866 -2.966 -10.266 1.00 98.00 86 GLN A O 1
ATOM 671 N N . ARG A 1 87 ? 17.684 -2.958 -8.362 1.00 96.06 87 ARG A N 1
ATOM 672 C CA . ARG A 1 87 ? 16.526 -3.658 -8.933 1.00 96.06 87 ARG A CA 1
ATOM 673 C C . ARG A 1 87 ? 15.868 -2.879 -10.067 1.00 96.06 87 ARG A C 1
ATOM 675 O O . ARG A 1 87 ? 15.480 -3.496 -11.056 1.00 96.06 87 ARG A O 1
ATOM 682 N N . VAL A 1 88 ? 15.730 -1.561 -9.922 1.00 96.44 88 VAL A N 1
ATOM 683 C CA . VAL A 1 88 ? 15.187 -0.697 -10.981 1.00 96.44 88 VAL A CA 1
ATOM 684 C C . VAL A 1 88 ? 16.085 -0.764 -12.216 1.00 96.44 88 VAL A C 1
ATOM 686 O O . VAL A 1 88 ? 15.604 -1.109 -13.291 1.00 96.44 88 VAL A O 1
ATOM 689 N N . GLN A 1 89 ? 17.397 -0.567 -12.048 1.00 98.19 89 GLN A N 1
ATOM 690 C CA . GLN A 1 89 ? 18.364 -0.597 -13.152 1.00 98.19 89 GLN A CA 1
ATOM 691 C C . GLN A 1 89 ? 18.354 -1.928 -13.919 1.00 98.19 89 GLN A C 1
ATOM 693 O O . GLN A 1 89 ? 18.347 -1.933 -15.149 1.00 98.19 89 GLN A O 1
ATOM 698 N N . LEU A 1 90 ? 18.314 -3.057 -13.204 1.00 98.31 90 LEU A N 1
ATOM 699 C CA . LEU A 1 90 ? 18.271 -4.385 -13.822 1.00 98.31 90 LEU A CA 1
ATOM 700 C C . LEU A 1 90 ? 16.975 -4.618 -14.610 1.00 98.31 90 LEU A C 1
ATOM 702 O O . LEU A 1 90 ? 17.017 -5.195 -15.694 1.00 98.31 90 LEU A O 1
ATOM 706 N N . ARG A 1 91 ? 15.826 -4.157 -14.097 1.00 97.25 91 ARG A N 1
ATOM 707 C CA . ARG A 1 91 ? 14.540 -4.271 -14.805 1.00 97.25 91 ARG A CA 1
ATOM 708 C C . ARG A 1 91 ? 14.493 -3.403 -16.053 1.00 97.25 91 ARG A C 1
ATOM 710 O O . ARG A 1 91 ? 14.033 -3.868 -17.088 1.00 97.25 91 ARG A O 1
ATOM 717 N N . GLU A 1 92 ? 14.984 -2.172 -15.966 1.00 98.19 92 GLU A N 1
ATOM 718 C CA . GLU A 1 92 ? 15.072 -1.286 -17.125 1.00 98.19 92 GLU A CA 1
ATOM 719 C C . GLU A 1 92 ? 15.985 -1.861 -18.212 1.00 98.19 92 GLU A C 1
ATOM 721 O O . GLU A 1 92 ? 15.653 -1.782 -19.392 1.00 98.19 92 GLU A O 1
ATOM 726 N N . GLN A 1 93 ? 17.114 -2.468 -17.829 1.00 97.75 93 GLN A N 1
ATOM 727 C CA . GLN A 1 93 ? 18.001 -3.123 -18.787 1.00 97.75 93 GLN A CA 1
ATOM 728 C C . GLN A 1 93 ? 17.321 -4.322 -19.449 1.00 97.75 93 GLN A C 1
ATOM 730 O O . GLN A 1 93 ? 17.279 -4.385 -20.672 1.00 97.75 93 GLN A O 1
ATOM 735 N N . ALA A 1 94 ? 16.710 -5.211 -18.660 1.00 97.19 94 ALA A N 1
ATOM 736 C CA . ALA A 1 94 ? 15.978 -6.358 -19.192 1.00 97.19 94 ALA A CA 1
ATOM 737 C C . ALA A 1 94 ? 14.846 -5.938 -20.147 1.00 97.19 94 ALA A C 1
ATOM 739 O O . ALA A 1 94 ? 14.601 -6.608 -21.147 1.00 97.19 94 ALA A O 1
ATOM 740 N N . LEU A 1 95 ? 14.180 -4.813 -19.865 1.00 96.94 95 LEU A N 1
ATOM 741 C CA . LEU A 1 95 ? 13.155 -4.256 -20.742 1.00 96.94 95 LEU A CA 1
ATOM 742 C C . LEU A 1 95 ? 13.748 -3.756 -22.067 1.00 96.94 95 LEU A C 1
ATOM 744 O O . LEU A 1 95 ? 13.217 -4.083 -23.126 1.00 96.94 95 LEU A O 1
ATOM 748 N N . ARG A 1 96 ? 14.860 -3.008 -22.025 1.00 95.56 96 ARG A N 1
ATOM 749 C CA . ARG A 1 96 ? 15.572 -2.563 -23.238 1.00 95.56 96 ARG A CA 1
ATOM 750 C C . ARG A 1 96 ? 16.031 -3.749 -24.081 1.00 95.56 96 ARG A C 1
ATOM 752 O O . ARG A 1 96 ? 15.837 -3.740 -25.292 1.00 95.56 96 ARG A O 1
ATOM 759 N N . ASP A 1 97 ? 16.593 -4.770 -23.447 1.00 94.50 97 ASP A N 1
ATOM 760 C CA . ASP A 1 97 ? 17.075 -5.966 -24.137 1.00 94.50 97 ASP A CA 1
ATOM 761 C C . ASP A 1 97 ? 15.920 -6.749 -24.776 1.00 94.50 97 ASP A C 1
ATOM 763 O O . ASP A 1 97 ? 16.070 -7.273 -25.875 1.00 94.50 97 ASP A O 1
ATOM 767 N N . ALA A 1 98 ? 14.754 -6.805 -24.123 1.00 93.56 98 ALA A N 1
ATOM 768 C CA . ALA A 1 98 ? 13.562 -7.447 -24.670 1.00 93.56 98 ALA A CA 1
ATOM 769 C C . ALA A 1 98 ? 12.981 -6.690 -25.876 1.00 93.56 98 ALA A C 1
ATOM 771 O O . ALA A 1 98 ? 12.601 -7.324 -26.859 1.00 93.56 98 ALA A O 1
ATOM 772 N N . ILE A 1 99 ? 12.931 -5.356 -25.817 1.00 92.69 99 ILE A N 1
ATOM 773 C CA . ILE A 1 99 ? 12.431 -4.516 -26.916 1.00 92.69 99 ILE A CA 1
ATOM 774 C C . ILE A 1 99 ? 13.345 -4.624 -28.141 1.00 92.69 99 ILE A C 1
ATOM 776 O O . ILE A 1 99 ? 12.854 -4.781 -29.250 1.00 92.69 99 ILE A O 1
ATOM 780 N N . ASN A 1 100 ? 14.664 -4.608 -27.945 1.00 86.25 100 ASN A N 1
ATOM 781 C CA . ASN A 1 100 ? 15.642 -4.632 -29.037 1.00 86.25 100 ASN A CA 1
ATOM 782 C C . ASN A 1 100 ? 15.917 -6.039 -29.605 1.00 86.25 100 ASN A C 1
ATOM 784 O O . ASN A 1 100 ? 16.904 -6.230 -30.319 1.00 86.25 100 ASN A O 1
ATOM 788 N N . LYS A 1 101 ? 15.091 -7.044 -29.283 1.00 85.00 101 LYS A N 1
ATOM 789 C CA . LYS A 1 101 ? 15.227 -8.373 -29.888 1.00 85.00 101 LYS A CA 1
ATOM 790 C C . LYS A 1 101 ? 14.911 -8.311 -31.386 1.00 85.00 101 LYS A C 1
ATOM 792 O O . LYS A 1 101 ? 13.933 -7.669 -31.759 1.00 85.00 101 LYS A O 1
ATOM 797 N N . PRO A 1 102 ? 15.678 -9.023 -32.230 1.00 72.94 102 PRO A N 1
ATOM 798 C CA . PRO A 1 102 ? 15.487 -9.009 -33.680 1.00 72.94 102 PRO A CA 1
ATOM 799 C C . PRO A 1 102 ? 14.108 -9.523 -34.119 1.00 72.94 102 PRO A C 1
ATOM 801 O O . PRO A 1 102 ? 13.646 -9.129 -35.175 1.00 72.94 102 PRO A O 1
ATOM 804 N N . ASP A 1 103 ? 13.427 -10.332 -33.300 1.00 75.00 103 ASP A N 1
ATOM 805 C CA . ASP A 1 103 ? 12.066 -10.815 -33.583 1.00 75.00 103 ASP A CA 1
ATOM 806 C C . ASP A 1 103 ? 10.968 -9.744 -33.363 1.00 75.00 103 ASP A C 1
ATOM 808 O O . ASP A 1 103 ? 9.805 -9.990 -33.676 1.00 75.00 103 ASP A O 1
ATOM 812 N N . ASN A 1 104 ? 11.318 -8.580 -32.794 1.00 65.12 104 ASN A N 1
ATOM 813 C CA . ASN A 1 104 ? 10.406 -7.465 -32.492 1.00 65.12 104 ASN A CA 1
ATOM 814 C C . ASN A 1 104 ? 10.612 -6.233 -33.406 1.00 65.12 104 ASN A C 1
ATOM 816 O O . ASN A 1 104 ? 9.950 -5.214 -33.188 1.00 65.12 104 ASN A O 1
ATOM 820 N N . LEU A 1 105 ? 11.528 -6.306 -34.383 1.00 56.88 105 LEU A N 1
ATOM 821 C CA . LEU A 1 105 ? 11.822 -5.273 -35.392 1.00 56.88 105 LEU A CA 1
ATOM 822 C C . LEU A 1 105 ? 11.384 -5.744 -36.783 1.00 56.88 105 LEU A C 1
ATOM 824 O O . LEU A 1 105 ? 10.896 -4.884 -37.549 1.00 56.88 105 LEU A O 1
#

Foldseek 3Di:
DPPPVPVVVVVPPVPVPPPPPDPDDDDPPCPDDPVVCVQVVDWDWDDDPPDTDTGRPPDDDPPQFPDDDVPDTDHDDDDDPVVVVVVVVVVVVVVVVVCPDPVND

Sequence (105 aa):
MQCICKYMALSSLAAGLFFIAQATASTPVQKDSPVINSLFAQTKPQCIGRYVIDVPESFNNQLHDMIFIDDFKIESKPLYPSSCKQRVQLREQALRDAINKPDNL

Secondary structure (DSSP, 8-state):
--SSTTHHHHSTTSSTTS-----PPPPP-----HHHHHHTSSEEEEEETTEEEEEETT------S-EEETTEEE------HHHHHHHHHHHHHHHHHHHT-GGG-

Radius of gyration: 28.34 Å; chains: 1; bounding box: 55×69×60 Å

pLDDT: mean 78.7, std 17.98, range [42.75, 98.31]